Protein AF-A0A554JLY6-F1 (afdb_monomer_lite)

Sequence (51 aa):
VDKLQGLKENVIIGRLIPAGTGFKGSPKAALVAKFGPKPAEPAETEKEKVA

pLDDT: mean 78.78, std 18.29, range [35.47, 95.06]

Secondary structure (DSSP, 8-state):
-----SHHHHHHHTPPPSSGGGSTT-HHHHHHHHHSPPP--------S---

Foldseek 3Di:
DDPQLAQVSCVVVVHDHCDQLNPPPDPNVVVCVVPNDDPPDPDD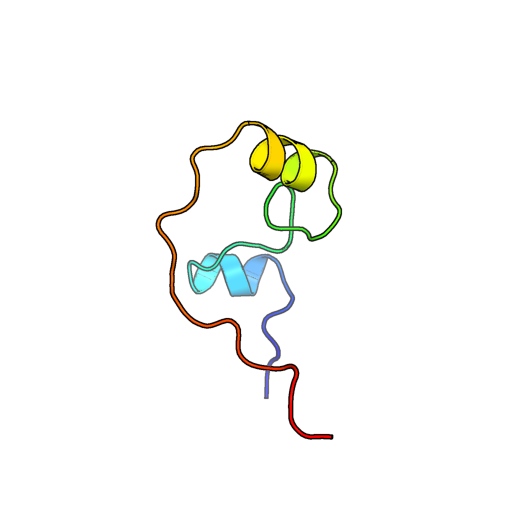PDDDDDD

Structure (mmCIF, N/CA/C/O backbone):
data_AF-A0A554JLY6-F1
#
_entry.id   AF-A0A554JLY6-F1
#
loop_
_atom_site.group_PDB
_atom_site.id
_atom_site.type_symbol
_atom_site.label_atom_id
_atom_site.label_alt_id
_atom_site.label_comp_id
_atom_site.label_asym_id
_atom_site.label_entity_id
_atom_site.label_seq_id
_atom_site.pdbx_PDB_ins_code
_atom_site.Cartn_x
_atom_site.Cartn_y
_atom_site.Cartn_z
_atom_site.occupancy
_atom_site.B_iso_or_equiv
_atom_site.auth_seq_id
_atom_site.auth_comp_id
_atom_site.auth_asym_id
_atom_site.auth_atom_id
_atom_site.pdbx_PDB_model_num
ATOM 1 N N . VAL A 1 1 ? -1.235 -19.708 12.952 1.00 77.38 1 VAL A N 1
ATOM 2 C CA . VAL A 1 1 ? -1.235 -19.207 11.557 1.00 77.38 1 VAL A CA 1
ATOM 3 C C . VAL A 1 1 ? -0.942 -17.719 11.603 1.00 77.38 1 VAL A C 1
ATOM 5 O O . VAL A 1 1 ? -1.653 -17.015 12.313 1.00 77.38 1 VAL A O 1
ATOM 8 N N . ASP A 1 2 ? 0.121 -17.275 10.932 1.00 82.62 2 ASP A N 1
ATOM 9 C CA . ASP A 1 2 ? 0.505 -15.859 10.836 1.00 82.62 2 ASP A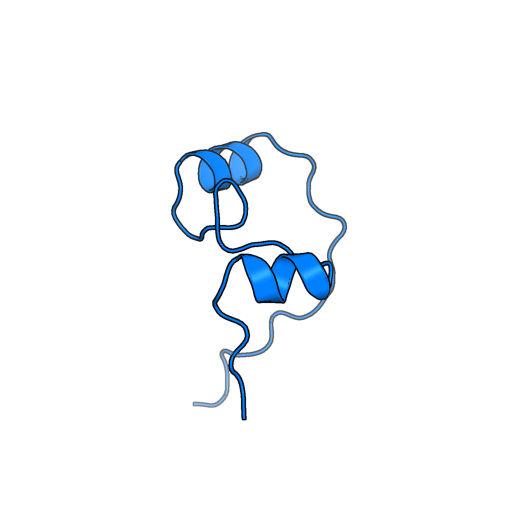 CA 1
ATOM 10 C C . ASP A 1 2 ? -0.278 -15.170 9.702 1.00 82.62 2 ASP A C 1
ATOM 12 O O . ASP A 1 2 ? -0.569 -15.793 8.680 1.00 82.62 2 ASP A O 1
ATOM 16 N N . LYS A 1 3 ? -0.664 -13.907 9.903 1.00 88.25 3 LYS A N 1
ATOM 17 C CA . LYS A 1 3 ? -1.506 -13.119 8.990 1.00 88.25 3 LYS A CA 1
ATOM 18 C C . LYS A 1 3 ? -0.716 -12.144 8.108 1.00 88.25 3 LYS A C 1
ATOM 20 O O . LYS A 1 3 ? -1.342 -11.510 7.261 1.00 88.25 3 LYS A O 1
ATOM 25 N N . LEU A 1 4 ? 0.608 -12.026 8.274 1.00 85.31 4 LEU A N 1
ATOM 26 C CA . LEU A 1 4 ? 1.501 -11.239 7.402 1.00 85.31 4 LEU A CA 1
ATOM 27 C C . LEU A 1 4 ? 1.067 -9.770 7.226 1.00 85.31 4 LEU A C 1
ATOM 29 O O . LEU A 1 4 ? 1.053 -9.223 6.121 1.00 85.31 4 LEU A O 1
ATOM 33 N N . GLN A 1 5 ? 0.649 -9.131 8.316 1.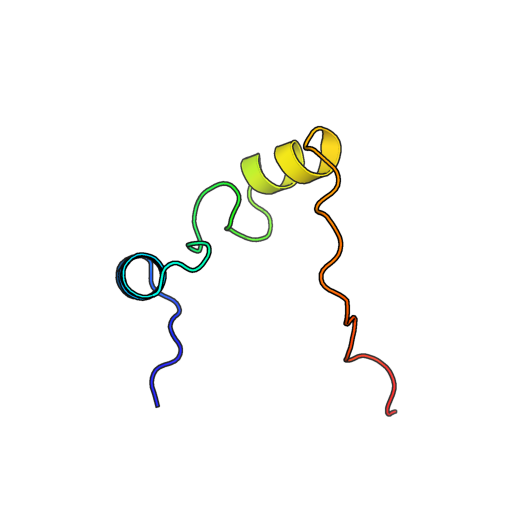00 86.69 5 GLN A N 1
ATOM 34 C CA . GLN A 1 5 ? 0.130 -7.759 8.295 1.00 86.69 5 GLN A CA 1
ATOM 35 C C . GLN A 1 5 ? 1.227 -6.705 8.496 1.00 86.69 5 GLN A C 1
ATOM 37 O O . GLN A 1 5 ? 0.967 -5.511 8.357 1.00 86.69 5 GLN A O 1
ATOM 42 N N . GLY A 1 6 ? 2.446 -7.120 8.839 1.00 89.56 6 GLY A N 1
ATOM 43 C CA . GLY A 1 6 ? 3.549 -6.243 9.194 1.00 89.56 6 GLY A CA 1
ATOM 44 C C . GLY A 1 6 ? 4.398 -5.791 8.009 1.00 89.56 6 GLY A C 1
ATOM 45 O O . GLY A 1 6 ? 4.379 -6.352 6.914 1.00 89.56 6 GLY A O 1
ATOM 46 N N . LEU A 1 7 ? 5.216 -4.766 8.253 1.00 92.38 7 LEU A N 1
ATOM 47 C CA . LEU A 1 7 ? 6.191 -4.285 7.272 1.00 92.38 7 LEU A CA 1
ATOM 48 C C . LEU A 1 7 ? 7.279 -5.333 7.021 1.00 92.38 7 LEU A C 1
ATOM 50 O O . LEU A 1 7 ? 7.543 -5.679 5.877 1.00 92.38 7 LEU A O 1
ATOM 54 N N . LYS A 1 8 ? 7.884 -5.866 8.090 1.00 92.69 8 LYS A N 1
ATOM 55 C CA . LYS A 1 8 ? 9.024 -6.792 7.992 1.00 92.69 8 LYS A CA 1
ATOM 56 C C . LYS A 1 8 ? 8.661 -8.081 7.256 1.00 92.69 8 LYS A C 1
ATOM 58 O O . LYS A 1 8 ? 9.385 -8.484 6.357 1.00 92.69 8 LYS A O 1
ATOM 63 N N . GLU A 1 9 ? 7.523 -8.680 7.598 1.00 94.25 9 GLU A N 1
ATOM 64 C CA . GLU A 1 9 ? 7.011 -9.899 6.959 1.00 94.25 9 GLU A CA 1
ATOM 65 C C . GLU A 1 9 ? 6.849 -9.716 5.444 1.00 94.25 9 GLU A C 1
ATOM 67 O O . GLU A 1 9 ? 7.360 -10.510 4.659 1.00 94.25 9 GLU A O 1
ATOM 72 N N . ASN A 1 10 ? 6.197 -8.627 5.022 1.00 92.56 10 ASN A N 1
ATOM 73 C CA . ASN A 1 10 ? 5.965 -8.354 3.604 1.00 92.56 10 ASN A CA 1
ATOM 74 C C . ASN A 1 10 ? 7.260 -8.008 2.848 1.00 92.56 10 ASN A C 1
ATOM 76 O O . ASN A 1 10 ? 7.387 -8.391 1.686 1.00 92.56 10 ASN A O 1
ATOM 80 N N . VAL A 1 11 ? 8.244 -7.375 3.506 1.00 95.06 11 VAL A N 1
ATOM 81 C CA . VAL A 1 11 ? 9.586 -7.146 2.933 1.00 95.06 11 VAL A CA 1
ATOM 82 C C . VAL A 1 11 ? 10.314 -8.465 2.688 1.00 95.06 11 VAL A C 1
ATOM 84 O O . VAL A 1 11 ? 10.860 -8.656 1.607 1.00 95.06 11 VAL A O 1
ATOM 87 N N . ILE A 1 12 ? 10.307 -9.380 3.661 1.00 94.31 12 ILE A N 1
ATOM 88 C CA . ILE A 1 12 ? 11.007 -10.669 3.545 1.00 94.31 12 ILE A CA 1
ATOM 89 C C . ILE A 1 12 ? 10.399 -11.524 2.424 1.00 94.31 12 ILE A C 1
ATOM 91 O O . ILE A 1 12 ? 11.125 -12.196 1.699 1.00 94.31 12 ILE A O 1
ATOM 95 N N . ILE A 1 13 ? 9.076 -11.481 2.258 1.00 93.50 13 ILE A N 1
ATOM 96 C CA . ILE A 1 13 ? 8.350 -12.277 1.255 1.00 93.50 13 ILE A CA 1
ATOM 97 C C . ILE A 1 13 ? 8.394 -11.623 -0.140 1.00 93.50 13 ILE A C 1
ATOM 99 O O . ILE A 1 13 ? 8.137 -12.287 -1.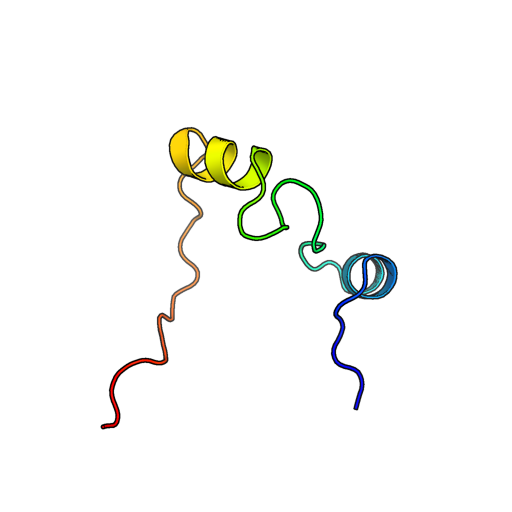142 1.00 93.50 13 ILE A O 1
ATOM 103 N N . GLY A 1 14 ? 8.713 -10.328 -0.228 1.00 91.12 14 GLY A N 1
ATOM 104 C CA . GLY A 1 14 ? 8.703 -9.581 -1.489 1.00 91.12 14 GLY A CA 1
ATOM 105 C C . GLY A 1 14 ? 7.299 -9.177 -1.951 1.00 91.12 14 GLY A C 1
ATOM 106 O O . GLY A 1 14 ? 7.054 -9.030 -3.147 1.00 91.12 14 GLY A O 1
ATOM 107 N N . ARG A 1 15 ? 6.358 -8.999 -1.015 1.00 90.25 15 ARG A N 1
ATOM 108 C CA . ARG A 1 15 ? 5.009 -8.471 -1.282 1.00 90.25 15 ARG A CA 1
ATOM 109 C C . ARG A 1 15 ? 4.959 -6.972 -1.015 1.00 90.25 15 ARG A C 1
ATOM 111 O 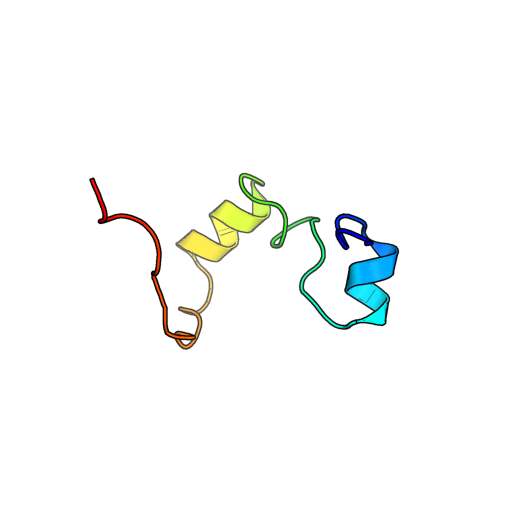O . ARG A 1 15 ? 5.769 -6.421 -0.272 1.00 90.25 15 ARG A O 1
ATOM 118 N N . LEU A 1 16 ? 3.965 -6.304 -1.599 1.00 90.25 16 LEU A N 1
ATOM 119 C CA . LEU A 1 16 ? 3.736 -4.887 -1.342 1.00 90.25 16 LEU A CA 1
ATOM 120 C C . LEU A 1 16 ? 3.470 -4.657 0.153 1.00 90.25 16 LEU A C 1
ATOM 122 O O . LEU A 1 16 ? 2.530 -5.211 0.722 1.00 90.25 16 LEU A O 1
ATOM 126 N N . ILE A 1 17 ? 4.307 -3.833 0.779 1.00 92.94 17 ILE A N 1
ATOM 127 C CA . ILE A 1 17 ? 4.190 -3.503 2.199 1.00 92.94 17 ILE A CA 1
ATOM 128 C C . ILE A 1 17 ? 2.968 -2.605 2.462 1.00 92.94 17 ILE A C 1
ATOM 130 O O . ILE A 1 17 ? 2.632 -1.766 1.624 1.00 92.94 17 ILE A O 1
ATOM 134 N N . PRO A 1 18 ? 2.336 -2.691 3.645 1.00 92.06 18 PRO A N 1
ATOM 135 C CA . PRO A 1 18 ? 1.206 -1.840 4.028 1.00 92.06 18 PRO A CA 1
ATOM 136 C C . PRO A 1 18 ? 1.659 -0.429 4.451 1.00 92.06 18 PRO A C 1
ATOM 138 O O . PRO A 1 18 ? 1.361 0.041 5.545 1.00 92.06 18 PRO A O 1
ATOM 141 N N . ALA A 1 19 ? 2.402 0.263 3.588 1.00 92.19 19 ALA A N 1
ATOM 142 C CA . ALA A 1 19 ? 2.855 1.635 3.796 1.00 92.19 19 ALA A CA 1
ATOM 143 C C . ALA A 1 19 ? 2.879 2.410 2.474 1.00 92.19 19 ALA A C 1
ATOM 145 O O . ALA A 1 19 ? 3.026 1.833 1.396 1.00 92.19 19 ALA A O 1
ATOM 146 N N . GLY A 1 20 ? 2.748 3.739 2.547 1.00 91.12 20 GLY A N 1
ATOM 147 C CA . GLY A 1 20 ? 2.783 4.595 1.361 1.00 91.12 20 GLY A CA 1
ATOM 148 C C . GLY A 1 20 ? 1.737 4.167 0.330 1.00 91.12 20 GLY A C 1
ATOM 149 O O . GLY A 1 20 ? 0.550 4.129 0.637 1.00 91.12 20 GLY A O 1
ATOM 150 N N . THR A 1 21 ? 2.171 3.832 -0.883 1.00 89.88 21 THR A N 1
ATOM 151 C CA . THR A 1 21 ? 1.295 3.402 -1.988 1.00 89.88 21 THR A CA 1
ATOM 152 C C . THR A 1 21 ? 0.615 2.054 -1.736 1.00 89.88 21 THR A C 1
ATOM 154 O O . THR A 1 21 ? -0.469 1.827 -2.260 1.00 89.88 21 THR A O 1
ATOM 157 N N . GLY A 1 22 ? 1.206 1.190 -0.903 1.00 88.06 22 GLY A N 1
ATOM 158 C CA . GLY A 1 22 ? 0.621 -0.090 -0.501 1.00 88.06 22 GLY A CA 1
ATOM 159 C C . GLY A 1 22 ? -0.363 -0.006 0.663 1.00 88.06 22 GLY A C 1
ATOM 160 O O . GLY A 1 22 ? -1.013 -0.997 0.991 1.00 88.06 22 GLY A O 1
ATOM 161 N N . PHE A 1 23 ? -0.519 1.170 1.281 1.00 92.06 23 PHE A N 1
ATOM 162 C CA . PHE A 1 23 ? -1.518 1.389 2.322 1.00 92.06 23 PHE A CA 1
ATOM 163 C C . PHE A 1 23 ? -2.840 1.875 1.719 1.00 92.06 23 PHE A C 1
ATOM 165 O O . PHE A 1 23 ? -2.915 2.958 1.129 1.00 92.06 23 PHE A O 1
ATOM 172 N N . LYS A 1 24 ? -3.897 1.077 1.891 1.00 86.12 24 LYS A N 1
ATOM 173 C CA . LYS A 1 24 ? -5.242 1.391 1.393 1.00 86.12 24 LYS A CA 1
ATOM 174 C C . LYS A 1 24 ? -5.749 2.690 2.026 1.00 86.12 24 LYS A C 1
ATOM 176 O O . LYS A 1 24 ? -5.751 2.830 3.243 1.00 86.12 24 LYS A O 1
ATOM 181 N N . GLY A 1 25 ? -6.169 3.640 1.190 1.00 85.94 25 GLY A N 1
ATOM 182 C CA . GLY A 1 25 ? -6.665 4.947 1.634 1.00 85.94 25 GLY A CA 1
ATOM 183 C C . GLY A 1 25 ? -5.583 5.995 1.914 1.00 85.94 25 GLY A C 1
ATOM 184 O O . GLY A 1 25 ? -5.915 7.111 2.305 1.00 85.94 25 GLY A O 1
ATOM 185 N N . SER A 1 26 ? -4.298 5.692 1.699 1.00 91.12 26 SER A N 1
ATOM 186 C CA . SER A 1 26 ? -3.262 6.716 1.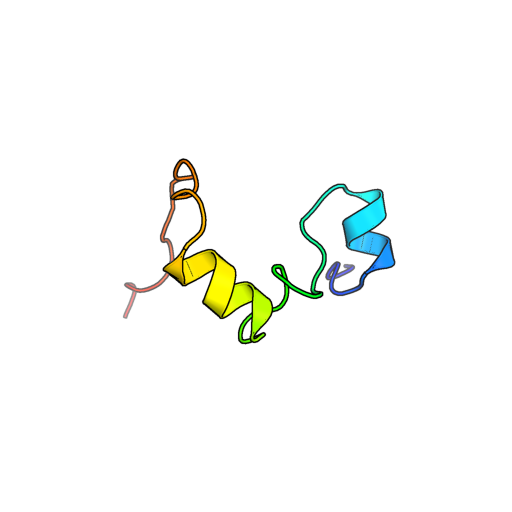839 1.00 91.12 26 SER A CA 1
ATOM 187 C C . SER A 1 26 ? -3.337 7.757 0.708 1.00 91.12 26 SER A C 1
ATOM 189 O O . SER A 1 26 ? -3.709 7.424 -0.424 1.00 91.12 26 SER A O 1
ATOM 191 N N . PRO A 1 27 ? -2.889 9.003 0.952 1.00 90.94 27 PRO A N 1
ATOM 192 C CA . PRO A 1 27 ? -2.781 10.012 -0.101 1.00 90.94 27 PRO A CA 1
ATOM 193 C C . PRO A 1 27 ? -1.911 9.543 -1.274 1.00 90.94 27 PRO A C 1
ATOM 195 O O . PRO A 1 27 ? -2.234 9.790 -2.431 1.00 90.94 27 PRO A O 1
ATOM 198 N N . LYS A 1 28 ? -0.829 8.805 -0.991 1.00 88.12 28 LYS A N 1
ATOM 199 C CA . LYS A 1 28 ? 0.077 8.281 -2.024 1.00 88.12 28 LYS A CA 1
ATOM 200 C C . LYS A 1 28 ? -0.577 7.184 -2.862 1.00 88.12 28 LYS A C 1
ATOM 202 O O . LYS A 1 28 ? -0.380 7.165 -4.071 1.00 88.12 28 LYS A O 1
ATOM 207 N N . ALA A 1 29 ? -1.374 6.311 -2.248 1.00 89.69 29 ALA A N 1
ATOM 208 C CA . ALA A 1 29 ? -2.145 5.307 -2.973 1.00 89.69 29 ALA A CA 1
ATOM 209 C C . ALA A 1 29 ? -3.168 5.972 -3.907 1.00 89.69 29 ALA A C 1
ATOM 211 O O . ALA A 1 29 ? -3.268 5.598 -5.073 1.00 89.69 29 ALA A O 1
ATOM 212 N N . ALA A 1 30 ? -3.855 7.019 -3.436 1.00 88.88 30 ALA A N 1
ATOM 213 C CA . ALA A 1 30 ? -4.793 7.784 -4.255 1.00 88.88 30 ALA A CA 1
ATOM 214 C C . ALA A 1 30 ? -4.110 8.500 -5.434 1.00 88.88 30 ALA A C 1
ATOM 216 O O . ALA A 1 30 ? -4.662 8.544 -6.531 1.00 88.88 30 ALA A O 1
ATOM 217 N N . LEU A 1 31 ? -2.909 9.044 -5.230 1.00 90.50 31 LEU A N 1
ATOM 218 C CA . LEU A 1 31 ? -2.133 9.682 -6.296 1.00 90.50 31 LEU A CA 1
ATOM 219 C C . LEU A 1 31 ? -1.700 8.674 -7.363 1.00 90.50 31 LEU A C 1
ATOM 221 O O . LEU A 1 31 ? -1.880 8.929 -8.551 1.00 90.50 31 LEU A O 1
ATOM 225 N N . VAL A 1 32 ? -1.193 7.510 -6.953 1.00 88.31 32 VAL A N 1
ATOM 226 C CA . VAL A 1 32 ? -0.814 6.449 -7.897 1.00 88.31 32 VAL A CA 1
ATOM 227 C C . VAL A 1 32 ? -2.035 5.899 -8.633 1.00 88.31 32 VAL A C 1
ATOM 229 O O . VAL A 1 32 ? -1.946 5.647 -9.825 1.00 88.31 32 VAL A O 1
ATOM 232 N N . ALA A 1 33 ? -3.194 5.787 -7.985 1.00 87.75 33 ALA A N 1
ATOM 233 C CA . ALA A 1 33 ? -4.419 5.360 -8.661 1.00 87.75 33 ALA A CA 1
ATOM 234 C C . ALA A 1 33 ? -4.896 6.354 -9.739 1.00 87.75 33 ALA A C 1
ATOM 236 O O . ALA A 1 33 ? -5.469 5.939 -10.741 1.00 87.75 33 ALA A O 1
ATOM 237 N N . LYS A 1 34 ? -4.672 7.661 -9.538 1.00 89.31 34 LYS A N 1
ATOM 238 C CA . LYS A 1 34 ? -5.094 8.715 -10.476 1.00 89.31 34 LYS A CA 1
ATOM 239 C C . LYS A 1 34 ? -4.131 8.924 -11.643 1.00 89.31 34 LYS A C 1
ATOM 241 O O . LYS A 1 34 ? -4.581 9.237 -12.739 1.00 89.31 34 LYS A O 1
ATOM 246 N N . PHE A 1 35 ? -2.828 8.807 -11.396 1.00 90.19 35 PHE A N 1
ATOM 247 C CA . PHE A 1 35 ? -1.788 9.227 -12.346 1.00 90.19 35 PHE A CA 1
ATOM 248 C C . PHE A 1 35 ? -0.776 8.131 -12.688 1.00 90.19 35 PHE A C 1
ATOM 250 O O . PHE A 1 35 ? 0.081 8.330 -13.544 1.00 90.19 35 PHE A O 1
ATOM 257 N N . GLY A 1 36 ? -0.818 7.001 -11.985 1.00 84.25 36 GLY A N 1
ATOM 258 C CA . GLY A 1 36 ? 0.109 5.900 -12.193 1.00 84.25 36 GLY A CA 1
ATOM 259 C C . GLY A 1 36 ? -0.188 5.115 -13.471 1.00 84.25 36 GLY A C 1
ATOM 260 O O . GLY A 1 36 ? -1.283 5.212 -14.032 1.00 84.25 36 GLY A O 1
ATOM 261 N N . PRO A 1 37 ? 0.780 4.304 -13.931 1.00 81.56 37 PRO A N 1
ATOM 262 C CA . PRO A 1 37 ? 0.536 3.363 -15.013 1.00 81.56 37 PRO A CA 1
ATOM 263 C C . PRO A 1 37 ? -0.601 2.423 -14.605 1.00 81.56 37 PRO A C 1
ATOM 265 O O . PRO A 1 37 ? -0.625 1.937 -13.471 1.00 81.56 37 PRO A O 1
ATOM 268 N N . LYS A 1 38 ? -1.547 2.170 -15.519 1.00 73.25 38 LYS A N 1
ATOM 269 C CA . LYS A 1 38 ? -2.609 1.190 -15.281 1.00 73.25 38 LYS A CA 1
ATOM 270 C C . LYS A 1 38 ? -1.911 -0.148 -15.004 1.00 73.25 38 LYS A C 1
ATOM 272 O O . LYS A 1 38 ? -1.168 -0.603 -15.877 1.00 73.25 38 LYS A O 1
ATOM 277 N N . PRO A 1 39 ? -2.049 -0.729 -13.799 1.00 66.69 39 PRO A N 1
ATOM 278 C CA . PRO A 1 39 ? -1.399 -1.994 -13.505 1.00 66.69 39 PRO A CA 1
ATOM 279 C C . PRO A 1 39 ? -1.874 -3.007 -14.546 1.00 66.69 39 PRO A C 1
ATOM 281 O O . PRO A 1 39 ? -3.074 -3.092 -14.807 1.00 66.69 39 PRO A O 1
ATOM 284 N N . ALA A 1 40 ? -0.930 -3.715 -15.172 1.00 61.06 40 ALA A N 1
ATOM 285 C CA . ALA A 1 40 ? -1.250 -4.882 -15.981 1.00 61.06 40 ALA A CA 1
ATOM 286 C C . ALA A 1 40 ? -2.054 -5.817 -15.079 1.00 61.06 40 ALA A C 1
ATOM 288 O O . ALA A 1 40 ? -1.557 -6.222 -14.031 1.00 61.06 40 ALA A O 1
ATOM 289 N N . GLU A 1 41 ? -3.319 -6.019 -15.424 1.00 53.25 41 GLU A N 1
ATOM 290 C CA . GLU A 1 41 ? -4.316 -6.695 -14.606 1.00 53.25 41 GLU A CA 1
ATOM 291 C C . GLU A 1 41 ? -3.793 -8.075 -14.180 1.00 53.25 41 GLU A C 1
ATOM 293 O O . GLU A 1 41 ? -3.630 -8.946 -15.035 1.00 53.25 41 GLU A O 1
ATOM 298 N N . PRO A 1 42 ? -3.552 -8.349 -12.885 1.00 51.06 42 PRO A N 1
ATOM 299 C CA . PRO A 1 42 ? -3.844 -9.678 -12.405 1.00 51.06 42 PRO A CA 1
ATOM 300 C C . PRO A 1 42 ? -5.369 -9.768 -12.313 1.00 51.06 42 PRO A C 1
ATOM 302 O O . PRO A 1 42 ? -6.021 -8.966 -11.638 1.00 51.06 42 PRO A O 1
ATOM 305 N N . ALA A 1 43 ? -5.920 -10.710 -13.071 1.00 51.12 43 ALA A N 1
ATOM 306 C CA . ALA A 1 43 ? -7.306 -11.126 -13.003 1.00 51.12 43 ALA A CA 1
ATOM 307 C C . ALA A 1 43 ? -7.753 -11.420 -11.555 1.00 51.12 43 ALA A C 1
ATOM 309 O O . ALA A 1 43 ? -6.932 -11.677 -10.676 1.00 51.12 43 ALA A O 1
ATOM 310 N N . GLU A 1 44 ? -9.078 -11.437 -11.378 1.00 47.56 44 GLU A N 1
ATOM 311 C CA . GLU A 1 44 ? -9.830 -11.940 -10.214 1.00 47.56 44 GLU A CA 1
ATOM 312 C C . GLU A 1 44 ? -10.263 -10.894 -9.174 1.00 47.56 44 GLU A C 1
ATOM 314 O O . GLU A 1 44 ? -9.873 -10.859 -8.007 1.00 47.56 44 GLU A O 1
ATOM 319 N N . THR A 1 45 ? -11.243 -10.097 -9.601 1.00 45.50 45 THR A N 1
ATOM 320 C CA . THR A 1 45 ? -12.439 -9.838 -8.792 1.00 45.50 45 THR A CA 1
ATOM 321 C C . THR A 1 45 ? -13.185 -11.149 -8.502 1.00 45.50 45 THR A C 1
ATOM 323 O O . THR A 1 45 ? -14.092 -11.526 -9.235 1.00 45.50 45 THR A O 1
ATOM 326 N N . GLU A 1 46 ? -12.855 -11.815 -7.403 1.00 53.25 46 GLU A N 1
ATOM 327 C CA . GLU A 1 46 ? -13.788 -12.667 -6.657 1.00 53.25 46 GLU A CA 1
ATOM 328 C C . GLU A 1 46 ? -13.641 -12.221 -5.195 1.00 53.25 46 GLU A C 1
ATOM 330 O O . GLU A 1 46 ? -12.577 -12.332 -4.592 1.00 53.25 46 GLU A O 1
ATOM 335 N N . LYS A 1 47 ? -14.618 -11.564 -4.571 1.00 43.69 47 LYS A N 1
ATOM 336 C CA . LYS A 1 47 ? -15.857 -12.167 -4.080 1.00 43.69 47 LYS A CA 1
ATOM 337 C C . LYS A 1 47 ? -16.860 -11.057 -3.753 1.00 43.69 47 LYS A C 1
ATOM 339 O O . LYS A 1 47 ? -16.727 -10.407 -2.724 1.00 43.69 47 LYS A O 1
ATOM 344 N N . GLU A 1 48 ? -17.882 -10.896 -4.583 1.00 44.78 48 GLU A N 1
ATOM 345 C CA . GLU A 1 48 ? -19.190 -10.396 -4.147 1.00 44.78 48 GLU A CA 1
ATOM 346 C C . GLU A 1 48 ? -20.230 -10.887 -5.157 1.00 44.78 48 GLU A C 1
ATOM 348 O O . GLU A 1 48 ? -20.395 -10.282 -6.211 1.00 44.78 48 GLU A O 1
ATOM 353 N N . LYS A 1 49 ? -20.812 -12.065 -4.884 1.00 40.19 49 LYS A N 1
ATOM 354 C CA . LYS A 1 49 ? -22.103 -12.585 -5.387 1.00 40.19 49 LYS A CA 1
ATOM 355 C C . LYS A 1 49 ? -22.243 -14.061 -4.992 1.00 40.19 49 LYS A C 1
ATOM 357 O O . LYS A 1 49 ? -22.079 -14.944 -5.820 1.00 40.19 49 LYS A O 1
ATOM 362 N N . VAL A 1 50 ? -22.537 -14.318 -3.718 1.00 43.81 50 VAL A N 1
ATOM 363 C CA . VAL A 1 50 ? -23.411 -15.435 -3.314 1.00 43.81 50 VAL A CA 1
ATOM 364 C C . VAL A 1 50 ? -24.204 -14.947 -2.100 1.00 43.81 50 VAL A C 1
ATOM 366 O O . VAL A 1 50 ? -23.805 -15.150 -0.956 1.00 43.81 50 VAL A O 1
ATOM 369 N N . ALA A 1 51 ? -25.272 -14.209 -2.378 1.00 35.47 51 ALA A N 1
ATOM 370 C CA . ALA A 1 51 ? -26.418 -13.997 -1.505 1.00 35.47 51 ALA A CA 1
ATOM 371 C C . ALA A 1 51 ? -27.652 -13.958 -2.408 1.00 35.47 51 ALA A C 1
ATOM 373 O O . ALA A 1 51 ? -27.529 -13.365 -3.509 1.00 35.47 51 ALA A O 1
#

Radius of gyration: 13.82 Å; chains: 1; bounding box: 37×29×28 Å